Protein AF-0000000069435797 (afdb_homodimer)

Foldseek 3Di:
DPDPVVVVVVVVPDDPVRNVVVVVQVVQVVVVDDDDDDDDDPVRVVVVVVVVVVVVCVVCVVPPVPVD/DPPPVCVVVVVVPDDPVRVVVVVVQVVQVVVVDDDDDDDDDPVRVVVVVVVVVVVVCVVCVVPPVVVD

Solvent-accessible surface area (backbone atoms only — not comparable to full-atom values): 7804 Å² total; per-residue (Å²): 127,86,61,62,56,58,57,45,46,54,53,66,70,37,49,72,65,52,48,53,51,51,52,51,50,51,55,42,42,74,72,58,28,43,83,42,77,42,80,31,35,74,68,55,44,52,50,44,51,51,51,51,52,51,55,49,46,63,63,44,65,68,60,55,62,74,80,106,130,82,64,59,56,57,56,46,46,53,52,64,71,35,50,71,65,52,49,53,50,50,51,52,50,49,55,41,43,75,73,59,28,42,82,44,79,41,77,32,38,73,67,55,44,53,50,46,51,51,49,49,51,51,54,47,46,64,62,45,64,67,60,53,64,74,81,106

Radius of gyration: 20.94 Å; Cα contacts (8 Å, |Δi|>4): 70; chains: 2; bounding box: 62×47×36 Å

Secondary structure (DSSP, 8-state):
---HHHHHHHHHSS-HHHHHHHHHHHHHHHTT-EEEEEEE-HHHHHHHHHHHHHHHHHHHTT--GGG-/---HHHHHHHHHSS-HHHHHHHHHHHHHHHTT-EEEEEEE-HHHHHHHHHHHHHHHHHHHTT--GGG-

Organism: Salmonella typhimurium (strain SL1344) (NCBI:txid216597)

Sequence (136 aa):
MKDQKDKQTGDLLASPDAVRQARYAERMKAKGMRQRKFWLTDDEYEALRECLEELRAAQGGGSDPASAMKDQKDKQTGDLLASPDAVRQARYAERMKAKGMRQRKFWLTDDEYEALRECLEELRAAQGGGSDPASA

Structure (mmCIF, N/CA/C/O backbone):
data_AF-0000000069435797-model_v1
#
loop_
_entity.id
_entity.type
_entity.pdbx_description
1 polymer 'Repressor protein'
#
loop_
_atom_site.group_PDB
_atom_site.id
_atom_site.type_symbol
_atom_site.label_atom_id
_atom_site.label_alt_id
_atom_site.label_comp_id
_atom_site.label_asym_id
_atom_site.label_entity_id
_atom_site.label_seq_id
_atom_site.pdbx_PDB_ins_code
_atom_site.Cartn_x
_atom_site.Cartn_y
_atom_site.Cartn_z
_atom_site.occupancy
_atom_site.B_iso_or_equiv
_atom_site.auth_seq_id
_atom_site.auth_comp_id
_atom_site.auth_asym_id
_atom_site.auth_atom_id
_atom_site.pdbx_PDB_model_num
ATOM 1 N N . MET A 1 1 ? 24.875 24.938 -7.277 1 32.19 1 MET A N 1
ATOM 2 C CA . MET A 1 1 ? 25.031 24.047 -6.121 1 32.19 1 MET A CA 1
ATOM 3 C C . MET A 1 1 ? 23.781 24.094 -5.242 1 32.19 1 MET A C 1
ATOM 5 O O . MET A 1 1 ? 23.547 25.062 -4.531 1 32.19 1 MET A O 1
ATOM 9 N N . LYS A 1 2 ? 22.641 23.812 -5.812 1 43.75 2 LYS A N 1
ATOM 10 C CA . LYS A 1 2 ? 21.359 23.75 -5.094 1 43.75 2 LYS A CA 1
ATOM 11 C C . LYS A 1 2 ? 21.547 23.125 -3.717 1 43.75 2 LYS A C 1
ATOM 13 O O . LYS A 1 2 ? 22.328 22.172 -3.555 1 43.75 2 LYS A O 1
ATOM 18 N N . ASP A 1 3 ? 21.344 23.891 -2.514 1 42.53 3 ASP A N 1
ATOM 19 C CA . ASP A 1 3 ? 21.766 23.984 -1.119 1 42.53 3 ASP A CA 1
ATOM 20 C C . ASP A 1 3 ? 21.516 22.672 -0.374 1 42.53 3 ASP A C 1
ATOM 22 O O . ASP A 1 3 ? 20.406 22.156 -0.363 1 42.53 3 ASP A O 1
ATOM 26 N N . GLN A 1 4 ? 22.547 21.906 -0.183 1 42.88 4 GLN A N 1
ATOM 27 C CA . GLN A 1 4 ? 22.75 20.844 0.792 1 42.88 4 GLN A CA 1
ATOM 28 C C . GLN A 1 4 ? 22.047 21.156 2.111 1 42.88 4 GLN A C 1
ATOM 30 O O . GLN A 1 4 ? 21.641 20.266 2.84 1 42.88 4 GLN A O 1
ATOM 35 N N . LYS A 1 5 ? 22.094 22.469 2.395 1 45.22 5 LYS A N 1
ATOM 36 C CA . LYS A 1 5 ? 21.531 22.891 3.676 1 45.22 5 LYS A CA 1
ATOM 37 C C . LYS A 1 5 ? 20.031 22.609 3.732 1 45.22 5 LYS A C 1
ATOM 39 O O . LYS A 1 5 ? 19.5 22.281 4.793 1 45.22 5 LYS A O 1
ATOM 44 N N . ASP A 1 6 ? 19.375 22.859 2.592 1 47.88 6 A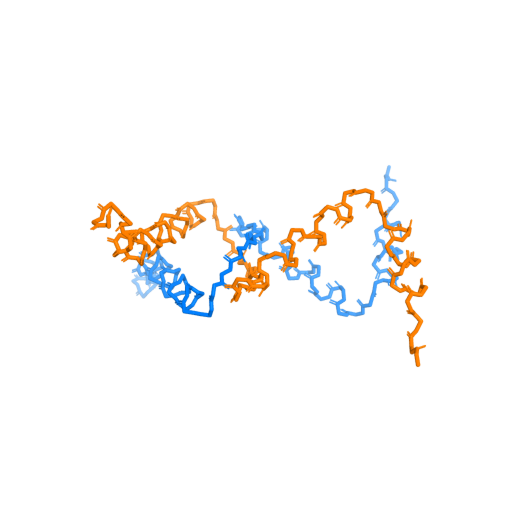SP A N 1
ATOM 45 C CA . ASP A 1 6 ? 17.938 22.562 2.625 1 47.88 6 ASP A CA 1
ATOM 46 C C . ASP A 1 6 ? 17.688 21.078 2.852 1 47.88 6 ASP A C 1
ATOM 48 O O . ASP A 1 6 ? 16.641 20.703 3.354 1 47.88 6 ASP A O 1
ATOM 52 N N . LYS A 1 7 ? 18.516 20.297 2.195 1 48.09 7 LYS A N 1
ATOM 53 C CA . LYS A 1 7 ? 18.438 18.859 2.467 1 48.09 7 LYS A CA 1
ATOM 54 C C . LYS A 1 7 ? 18.812 18.562 3.916 1 48.09 7 LYS A C 1
ATOM 56 O O . LYS A 1 7 ? 18.266 17.625 4.52 1 48.09 7 LYS A O 1
ATOM 61 N N . GLN A 1 8 ? 19.812 19.188 4.422 1 45.91 8 GLN A N 1
ATOM 62 C CA . GLN A 1 8 ? 20.25 19.031 5.805 1 45.91 8 GLN A CA 1
ATOM 63 C C . GLN A 1 8 ? 19.219 19.578 6.781 1 45.91 8 GLN A C 1
ATOM 65 O O . GLN A 1 8 ? 19.016 19.031 7.867 1 45.91 8 GLN A O 1
ATOM 70 N N . THR A 1 9 ? 18.781 20.812 6.453 1 46.34 9 THR A N 1
ATOM 71 C CA . THR A 1 9 ? 17.781 21.359 7.352 1 46.34 9 THR A CA 1
ATOM 72 C C . THR A 1 9 ? 16.484 20.531 7.309 1 46.34 9 THR A C 1
ATOM 74 O O . THR A 1 9 ? 15.805 20.391 8.328 1 46.34 9 THR A O 1
ATOM 77 N N . GLY A 1 10 ? 16.141 20.25 6.105 1 46.84 10 GLY A N 1
ATOM 78 C CA . GLY A 1 10 ? 14.984 19.359 6.086 1 46.84 10 GLY A CA 1
ATOM 79 C C . GLY A 1 10 ? 15.203 18.078 6.863 1 46.84 10 GLY A C 1
ATOM 80 O O . GLY A 1 10 ? 14.281 17.578 7.512 1 46.84 10 GLY A O 1
ATOM 81 N N . ASP A 1 11 ? 16.391 17.531 6.672 1 53.62 11 ASP A N 1
ATOM 82 C CA . ASP A 1 11 ? 16.781 16.406 7.512 1 53.62 11 ASP A CA 1
ATOM 83 C C . ASP A 1 11 ? 16.859 16.812 8.977 1 53.62 11 ASP A C 1
ATOM 85 O O . ASP A 1 11 ? 16.594 16 9.875 1 53.62 11 ASP A O 1
ATOM 89 N N . LEU A 1 12 ? 17.344 18.047 9.172 1 53.84 12 LEU A N 1
ATOM 90 C CA . LEU A 1 12 ? 17.562 18.516 10.539 1 53.84 12 LEU A CA 1
ATOM 91 C C . LEU A 1 12 ? 16.234 18.625 11.289 1 53.84 12 LEU A C 1
ATOM 93 O O . LEU A 1 12 ? 16.203 18.469 12.516 1 53.84 12 LEU A O 1
ATOM 97 N N . LEU A 1 13 ? 15.164 18.922 10.531 1 64.38 13 LEU A N 1
ATOM 98 C CA . LEU A 1 13 ? 13.883 19.094 11.203 1 64.38 13 LEU A CA 1
ATOM 99 C C . LEU A 1 13 ? 13.078 17.797 11.211 1 64.38 13 LEU A C 1
ATOM 101 O O . LEU A 1 13 ? 12.062 17.703 11.898 1 64.38 13 LEU A O 1
ATOM 105 N N . ALA A 1 14 ? 13.758 16.922 10.633 1 71.44 14 ALA A N 1
ATOM 106 C CA . ALA A 1 14 ? 12.984 15.68 10.625 1 71.44 14 ALA A CA 1
ATOM 107 C C . ALA A 1 14 ? 13.266 14.859 11.875 1 71.44 14 ALA A C 1
ATOM 109 O O . ALA A 1 14 ? 14.391 14.844 12.383 1 71.44 14 ALA A O 1
ATOM 110 N N . SER A 1 15 ? 12.211 14.43 12.469 1 88 15 SER A N 1
ATOM 111 C CA . SER A 1 15 ? 12.344 13.523 13.602 1 88 15 SER A CA 1
ATOM 112 C C . SER A 1 15 ? 13.234 12.336 13.258 1 88 15 SER A C 1
ATOM 114 O O . SER A 1 15 ? 13.367 11.977 12.086 1 88 15 SER A O 1
ATOM 116 N N . PRO A 1 16 ? 13.969 11.867 14.258 1 89.62 16 PRO A N 1
ATOM 117 C CA . PRO A 1 16 ? 14.789 10.68 14.016 1 89.62 16 PRO A CA 1
ATOM 118 C C . PRO A 1 16 ? 14.039 9.586 13.258 1 89.62 16 PRO A C 1
ATOM 120 O O . PRO A 1 16 ? 14.617 8.914 12.398 1 89.62 16 PRO A O 1
ATOM 123 N N . ASP A 1 17 ? 12.844 9.43 13.602 1 89.56 17 ASP A N 1
ATOM 124 C CA . ASP A 1 17 ? 12.023 8.43 12.906 1 89.56 17 ASP A CA 1
ATOM 125 C C . ASP A 1 17 ? 11.852 8.797 11.438 1 89.56 17 ASP A C 1
ATOM 127 O O . ASP A 1 17 ? 11.906 7.922 10.562 1 89.56 17 ASP A O 1
ATOM 131 N N . ALA A 1 18 ? 11.641 10.062 11.234 1 91.19 18 ALA A N 1
ATOM 132 C CA . ALA A 1 18 ? 11.492 10.508 9.852 1 91.19 18 ALA A CA 1
ATOM 133 C C . ALA A 1 18 ? 12.766 10.242 9.055 1 91.19 18 ALA A C 1
ATOM 135 O O . ALA A 1 18 ? 12.703 9.836 7.895 1 91.19 18 ALA A O 1
ATOM 1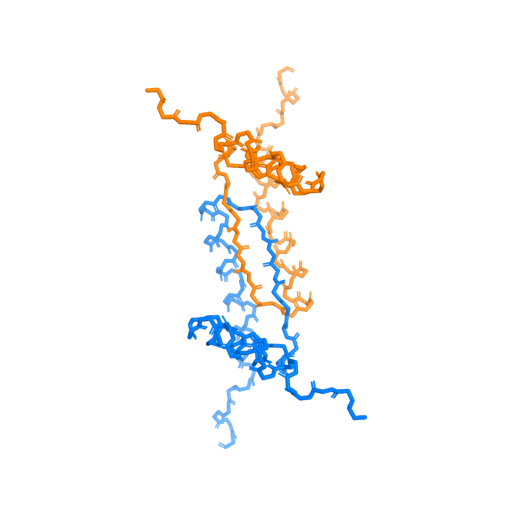36 N N . VAL A 1 19 ? 13.852 10.398 9.648 1 88.75 19 VAL A N 1
ATOM 137 C CA . VAL A 1 19 ? 15.133 10.164 9 1 88.75 19 VAL A CA 1
ATOM 138 C C . VAL A 1 19 ? 15.305 8.68 8.703 1 88.75 19 VAL A C 1
ATOM 140 O O . VAL A 1 19 ? 15.719 8.297 7.605 1 88.75 19 VAL A O 1
ATOM 143 N N . ARG A 1 20 ? 15.031 7.844 9.695 1 94.94 20 ARG A N 1
ATOM 144 C CA . ARG A 1 20 ? 15.117 6.398 9.508 1 94.94 20 ARG A CA 1
ATOM 145 C C . ARG A 1 20 ? 14.234 5.941 8.352 1 94.94 20 ARG A C 1
ATOM 147 O O . ARG A 1 20 ? 14.656 5.145 7.516 1 94.94 20 ARG A O 1
ATOM 154 N N . GLN A 1 21 ? 13.047 6.457 8.312 1 94.44 21 GLN A N 1
ATOM 155 C CA . GLN A 1 21 ? 12.109 6.082 7.266 1 94.44 21 GLN A CA 1
ATOM 156 C C . GLN A 1 21 ? 12.602 6.539 5.895 1 94.44 21 GLN A C 1
ATOM 158 O O . GLN A 1 21 ? 12.492 5.805 4.914 1 94.44 21 GLN A O 1
ATOM 163 N N . ALA A 1 22 ? 13.141 7.684 5.875 1 95.06 22 ALA A N 1
ATOM 164 C CA . ALA A 1 22 ? 13.648 8.219 4.613 1 95.06 22 ALA A CA 1
ATOM 165 C C . ALA A 1 22 ? 14.805 7.367 4.094 1 95.06 22 ALA A C 1
ATOM 167 O O . ALA A 1 22 ? 14.883 7.078 2.896 1 95.06 22 ALA A O 1
ATOM 168 N N . ARG A 1 23 ? 15.648 6.965 4.922 1 95.31 23 ARG A N 1
ATOM 169 C CA . ARG A 1 23 ? 16.781 6.117 4.547 1 95.31 23 ARG A CA 1
ATOM 170 C C . ARG A 1 23 ? 16.297 4.762 4.039 1 95.31 23 ARG A C 1
ATOM 172 O O . ARG A 1 23 ? 16.828 4.234 3.062 1 95.31 23 ARG A O 1
ATOM 179 N N . TYR A 1 24 ? 15.383 4.191 4.82 1 96.88 24 TYR A N 1
ATOM 180 C CA . TYR A 1 24 ? 14.812 2.92 4.379 1 96.88 24 TYR A CA 1
ATOM 181 C C . TYR A 1 24 ? 14.188 3.057 2.996 1 96.88 24 TYR A C 1
ATOM 183 O O . TYR A 1 24 ? 14.406 2.217 2.121 1 96.88 24 TYR A O 1
ATOM 191 N N . ALA A 1 25 ? 13.453 4.059 2.777 1 96.94 25 ALA A N 1
ATOM 192 C CA . ALA A 1 25 ? 12.82 4.309 1.486 1 96.94 25 ALA A CA 1
ATOM 193 C C . ALA A 1 25 ? 13.859 4.43 0.378 1 96.94 25 ALA A C 1
ATOM 195 O O . ALA A 1 25 ? 13.672 3.906 -0.721 1 96.94 25 ALA A O 1
ATOM 196 N N . GLU A 1 26 ? 14.883 5.094 0.679 1 96.56 26 GLU A N 1
ATOM 197 C CA . GLU A 1 26 ? 15.953 5.238 -0.302 1 96.56 26 GLU A CA 1
ATOM 198 C C . GLU A 1 26 ? 16.547 3.883 -0.677 1 96.56 26 GLU A C 1
ATOM 200 O O . GLU A 1 26 ? 16.859 3.639 -1.843 1 96.56 26 GLU A O 1
ATOM 205 N N . ARG A 1 27 ? 16.734 3.018 0.303 1 96.94 27 ARG A N 1
ATOM 206 C CA . ARG A 1 27 ? 17.25 1.678 0.046 1 96.94 27 ARG A CA 1
ATOM 207 C C . ARG A 1 27 ? 16.312 0.885 -0.848 1 96.94 27 ARG A C 1
ATOM 209 O O . ARG A 1 27 ? 16.75 0.185 -1.763 1 96.94 27 ARG A O 1
ATOM 216 N N . MET A 1 28 ? 15.039 0.989 -0.58 1 97.12 28 MET A N 1
ATOM 217 C CA . MET A 1 28 ? 14.055 0.278 -1.388 1 97.12 28 MET A CA 1
ATOM 218 C C . MET A 1 28 ? 14.047 0.799 -2.82 1 97.12 28 MET A C 1
ATOM 220 O O . MET A 1 28 ? 14.031 0.015 -3.771 1 97.12 28 MET A O 1
ATOM 224 N N . LYS A 1 29 ? 14.102 2.104 -2.986 1 97.31 29 LYS A N 1
ATOM 225 C CA . LYS A 1 29 ? 14.117 2.715 -4.312 1 97.31 29 LYS A CA 1
ATOM 226 C C . LYS A 1 29 ? 15.359 2.299 -5.094 1 97.31 29 LYS A C 1
ATOM 228 O O . LYS A 1 29 ? 15.297 2.098 -6.309 1 97.31 29 LYS A O 1
ATOM 233 N N . ALA A 1 30 ? 16.484 2.227 -4.418 1 96.88 30 ALA A N 1
ATOM 234 C CA . ALA A 1 30 ? 17.734 1.793 -5.055 1 96.88 30 ALA A CA 1
ATOM 235 C C . ALA A 1 30 ? 17.594 0.371 -5.594 1 96.88 30 ALA A C 1
ATOM 237 O O . ALA A 1 30 ? 18.266 0.01 -6.57 1 96.88 30 ALA A O 1
ATOM 238 N N . LYS A 1 31 ? 16.719 -0.459 -4.965 1 94.94 31 LYS A N 1
ATOM 239 C CA . LYS A 1 31 ? 16.484 -1.831 -5.398 1 94.94 31 LYS A CA 1
ATOM 240 C C . LYS A 1 31 ? 15.414 -1.883 -6.492 1 94.94 31 LYS A C 1
ATOM 242 O O . LYS A 1 31 ? 15 -2.965 -6.906 1 94.94 31 LYS A O 1
ATOM 247 N N . GLY A 1 32 ? 14.969 -0.721 -6.914 1 95.94 32 GLY A N 1
ATOM 248 C CA . GLY A 1 32 ? 13.992 -0.676 -7.992 1 95.94 32 GLY A CA 1
ATOM 249 C C . GLY A 1 32 ? 12.555 -0.812 -7.508 1 95.94 32 GLY A C 1
ATOM 250 O O . GLY A 1 32 ? 11.641 -1.026 -8.305 1 95.94 32 GLY A O 1
ATOM 251 N N . MET A 1 33 ? 12.383 -0.61 -6.188 1 97.44 33 MET A N 1
ATOM 252 C CA . MET A 1 33 ? 11.039 -0.773 -5.633 1 97.44 33 MET A CA 1
ATOM 253 C C . MET A 1 33 ? 10.375 0.581 -5.41 1 97.44 33 MET A C 1
ATOM 255 O O . MET A 1 33 ? 11.062 1.582 -5.18 1 97.44 33 MET A O 1
ATOM 259 N N . ARG A 1 34 ? 9.062 0.575 -5.477 1 97.69 34 ARG A N 1
ATOM 260 C CA . ARG A 1 34 ? 8.219 1.729 -5.18 1 97.69 34 ARG A CA 1
ATOM 261 C C . ARG A 1 34 ? 7.18 1.39 -4.117 1 97.69 34 ARG A C 1
ATOM 263 O O . ARG A 1 34 ? 6.68 0.264 -4.07 1 97.69 34 ARG A O 1
ATOM 270 N N . GLN A 1 35 ? 6.996 2.361 -3.295 1 97.44 35 GLN A N 1
ATOM 271 C CA . GLN A 1 35 ? 5.953 2.172 -2.293 1 97.44 35 GLN A CA 1
ATOM 272 C C . GLN A 1 35 ? 4.562 2.256 -2.92 1 97.44 35 GLN A C 1
ATOM 274 O O . GLN A 1 35 ? 4.23 3.248 -3.568 1 97.44 35 GLN A O 1
ATOM 279 N N . ARG A 1 36 ? 3.773 1.185 -2.826 1 97.75 36 ARG A N 1
ATOM 280 C CA . ARG A 1 36 ? 2.406 1.114 -3.332 1 97.75 36 ARG A CA 1
ATOM 281 C C . ARG A 1 36 ? 1.408 0.963 -2.188 1 97.75 36 ARG A C 1
ATOM 283 O O . ARG A 1 36 ? 1.665 0.24 -1.224 1 97.75 36 ARG A O 1
ATOM 290 N N . LYS A 1 37 ? 0.313 1.691 -2.328 1 96.19 37 LYS A N 1
ATOM 291 C CA . LYS A 1 37 ? -0.733 1.626 -1.312 1 96.19 37 LYS A CA 1
ATOM 292 C C . LYS A 1 37 ? -1.956 0.874 -1.828 1 96.19 37 LYS A C 1
ATOM 294 O O . LYS A 1 37 ? -2.346 1.033 -2.986 1 96.19 37 LYS A O 1
ATOM 299 N N . PHE A 1 38 ? -2.512 0.035 -1.012 1 97.62 38 PHE A N 1
ATOM 300 C CA . PHE A 1 38 ? -3.73 -0.717 -1.286 1 97.62 38 PHE A CA 1
ATOM 301 C C . PHE A 1 38 ? -4.738 -0.544 -0.156 1 97.62 38 PHE A C 1
ATOM 303 O O . PHE A 1 38 ? -4.359 -0.461 1.014 1 97.62 38 PHE A O 1
ATOM 310 N N . TRP A 1 39 ? -5.953 -0.373 -0.493 1 97.69 39 TRP A N 1
ATOM 311 C CA . TRP A 1 39 ? -7.031 -0.557 0.472 1 97.69 39 TRP A CA 1
ATOM 312 C C . TRP A 1 39 ? -7.473 -2.016 0.524 1 97.69 39 TRP A C 1
ATOM 314 O O . TRP A 1 39 ? -7.965 -2.559 -0.468 1 97.69 39 TRP A O 1
ATOM 324 N N . LEU A 1 40 ? -7.242 -2.635 1.634 1 97.88 40 LEU A N 1
ATOM 325 C CA . LEU A 1 40 ? -7.422 -4.074 1.768 1 97.88 40 LEU A CA 1
ATOM 326 C C . LEU A 1 40 ? -8.125 -4.418 3.078 1 97.88 40 LEU A C 1
ATOM 328 O O . LEU A 1 40 ? -7.938 -3.729 4.086 1 97.88 40 LEU A O 1
ATOM 332 N N . THR A 1 41 ? -9.008 -5.492 3.01 1 97.19 41 THR A N 1
ATOM 333 C CA . THR A 1 41 ? -9.391 -6.156 4.254 1 97.19 41 THR A CA 1
ATOM 334 C C . THR A 1 41 ? -8.203 -6.918 4.844 1 97.19 41 THR A C 1
ATOM 336 O O . THR A 1 41 ? -7.172 -7.078 4.188 1 97.19 41 THR A O 1
ATOM 339 N N . ASP A 1 42 ? -8.359 -7.328 6.094 1 96.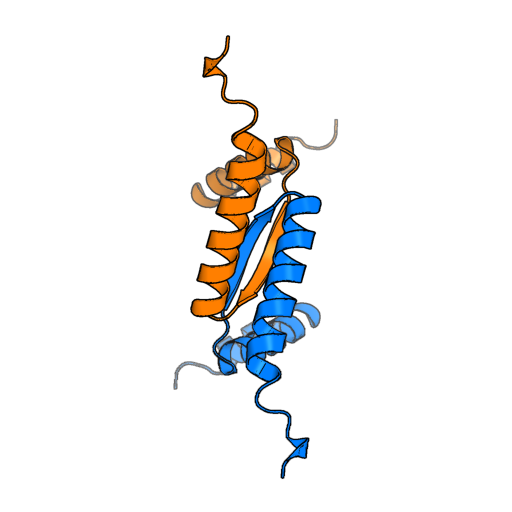81 42 ASP A N 1
ATOM 340 C CA . ASP A 1 42 ? -7.266 -8.086 6.703 1 96.81 42 ASP A CA 1
ATOM 341 C C . ASP A 1 42 ? -7 -9.375 5.941 1 96.81 42 ASP A C 1
ATOM 343 O O . ASP A 1 42 ? -5.848 -9.781 5.77 1 96.81 42 ASP A O 1
ATOM 347 N N . ASP A 1 43 ? -8.086 -10.055 5.473 1 96.19 43 ASP A N 1
ATOM 348 C CA . ASP A 1 43 ? -7.941 -11.297 4.719 1 96.19 43 ASP A CA 1
ATOM 349 C C . ASP A 1 43 ? -7.242 -11.047 3.385 1 96.19 43 ASP A C 1
ATOM 351 O O . ASP A 1 43 ? -6.375 -11.828 2.98 1 96.19 43 ASP A O 1
ATOM 355 N N . GLU A 1 44 ? -7.641 -10.055 2.678 1 97.44 44 GLU A N 1
ATOM 356 C CA . GLU A 1 44 ? -7.004 -9.695 1.415 1 97.44 44 GLU A CA 1
ATOM 357 C C . GLU A 1 44 ? -5.52 -9.391 1.61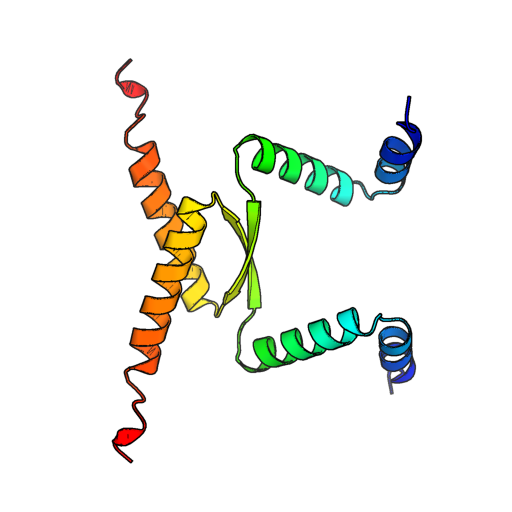4 1 97.44 44 GLU A C 1
ATOM 359 O O . GLU A 1 44 ? -4.688 -9.766 0.791 1 97.44 44 GLU A O 1
ATOM 364 N N . TYR A 1 45 ? -5.289 -8.727 2.65 1 98.31 45 TYR A N 1
ATOM 365 C CA . TYR A 1 45 ? -3.904 -8.383 2.959 1 98.31 45 TYR A CA 1
ATOM 366 C C . TYR A 1 45 ? -3.051 -9.633 3.121 1 98.31 45 TYR A C 1
ATOM 368 O O . TYR A 1 45 ? -1.951 -9.711 2.568 1 98.31 45 TYR A O 1
ATOM 376 N N . GLU A 1 46 ? -3.521 -10.531 3.908 1 98.25 46 GLU A N 1
ATOM 377 C CA . GLU A 1 46 ? -2.783 -11.773 4.113 1 98.25 46 GLU A CA 1
ATOM 378 C C . GLU A 1 46 ? -2.6 -12.531 2.803 1 98.25 46 GLU A C 1
ATOM 380 O O . GLU A 1 46 ? -1.52 -13.062 2.533 1 98.25 46 GLU A O 1
ATOM 385 N N . ALA A 1 47 ? -3.574 -12.523 1.979 1 97.62 47 ALA A N 1
ATOM 386 C CA . ALA A 1 47 ? -3.484 -13.195 0.685 1 97.62 47 ALA A CA 1
ATOM 387 C C . ALA A 1 47 ? -2.432 -12.531 -0.203 1 97.62 47 ALA A C 1
ATOM 389 O O . ALA A 1 47 ? -1.639 -13.219 -0.851 1 97.62 47 ALA A O 1
ATOM 390 N N . LEU A 1 48 ? -2.439 -11.227 -0.222 1 98.12 48 LEU A N 1
ATOM 391 C CA . LEU A 1 48 ? -1.465 -10.516 -1.043 1 98.12 48 LEU A CA 1
ATOM 392 C C . LEU A 1 48 ? -0.051 -10.727 -0.514 1 98.12 48 LEU A C 1
ATOM 394 O O . LEU A 1 48 ? 0.898 -10.844 -1.294 1 98.12 48 LEU A O 1
ATOM 398 N N . ARG A 1 49 ? 0.039 -10.734 0.797 1 98 49 ARG A N 1
ATOM 399 C CA . ARG A 1 49 ? 1.346 -11.008 1.385 1 98 49 ARG A CA 1
ATOM 400 C C . ARG A 1 49 ? 1.863 -12.375 0.959 1 98 49 ARG A C 1
ATOM 402 O O . ARG A 1 49 ? 3.035 -12.523 0.603 1 98 49 ARG A O 1
ATOM 409 N N . GLU A 1 50 ? 1.03 -13.344 0.992 1 97.69 50 GLU A N 1
ATOM 410 C CA . GLU A 1 50 ? 1.402 -14.695 0.57 1 97.69 50 GLU A CA 1
ATOM 411 C C . GLU A 1 50 ? 1.77 -14.727 -0.912 1 97.69 50 GLU A C 1
ATOM 413 O O . GLU A 1 50 ? 2.754 -15.359 -1.299 1 97.69 50 GLU A O 1
ATOM 418 N N . CYS A 1 51 ? 0.994 -14.055 -1.67 1 97.62 51 CYS A N 1
ATOM 419 C CA . CYS A 1 51 ? 1.278 -13.969 -3.098 1 97.62 51 CYS A CA 1
ATOM 420 C C . CYS A 1 51 ? 2.645 -13.344 -3.346 1 97.62 51 CYS A C 1
ATOM 422 O O . CYS A 1 51 ? 3.418 -13.828 -4.172 1 97.62 51 CYS A O 1
ATOM 424 N N . LEU A 1 52 ? 2.887 -12.32 -2.658 1 97.44 52 LEU A N 1
ATOM 425 C CA . LEU A 1 52 ? 4.164 -11.633 -2.811 1 97.44 52 LEU A CA 1
ATOM 426 C C . LEU A 1 52 ? 5.32 -12.539 -2.404 1 97.44 52 LEU A C 1
ATOM 428 O O . LEU A 1 52 ? 6.359 -12.562 -3.068 1 97.44 52 LEU A O 1
ATOM 432 N N . GLU A 1 53 ? 5.184 -13.25 -1.258 1 96.31 53 GLU A N 1
ATOM 433 C CA . GLU A 1 53 ? 6.211 -14.188 -0.81 1 96.31 53 GLU A CA 1
ATOM 434 C C . GLU A 1 53 ? 6.477 -15.258 -1.865 1 96.31 53 GLU A C 1
ATOM 436 O O . GLU A 1 53 ? 7.633 -15.602 -2.125 1 96.31 53 GLU A O 1
ATOM 441 N N . GLU A 1 54 ? 5.426 -15.734 -2.459 1 95.62 54 GLU A N 1
ATOM 442 C CA . GLU A 1 54 ? 5.559 -16.734 -3.51 1 95.62 54 GLU A CA 1
ATOM 443 C C . GLU A 1 54 ? 6.277 -16.172 -4.73 1 95.62 54 GLU A C 1
ATOM 445 O O . GLU A 1 54 ? 7.141 -16.828 -5.309 1 95.62 54 GLU A O 1
ATOM 450 N N . LEU A 1 55 ? 5.906 -15.016 -5.117 1 94.62 55 LEU A N 1
ATOM 451 C CA . LEU A 1 55 ? 6.535 -14.359 -6.258 1 94.62 55 LEU A CA 1
ATOM 452 C C . LEU A 1 55 ? 8.031 -14.172 -6.02 1 94.62 55 LEU A C 1
ATOM 454 O O . LEU A 1 55 ? 8.844 -14.453 -6.906 1 94.62 55 LEU A O 1
ATOM 458 N N . ARG A 1 56 ? 8.406 -13.812 -4.801 1 94.81 56 ARG A N 1
ATOM 459 C CA . ARG A 1 56 ? 9.805 -13.531 -4.496 1 94.81 56 ARG A CA 1
ATOM 460 C C . ARG A 1 56 ? 10.594 -14.82 -4.312 1 94.81 56 ARG A C 1
ATOM 462 O O . ARG A 1 56 ? 11.773 -14.883 -4.645 1 94.81 56 ARG A O 1
ATOM 469 N N . ALA A 1 57 ? 9.977 -15.844 -3.75 1 93.56 57 ALA A N 1
ATOM 470 C CA . ALA A 1 57 ? 10.609 -17.156 -3.648 1 93.56 57 ALA A CA 1
ATOM 471 C C . ALA A 1 57 ? 10.914 -17.719 -5.031 1 93.56 57 ALA A C 1
ATOM 473 O O . ALA A 1 57 ? 11.969 -18.344 -5.238 1 93.56 57 ALA A O 1
ATOM 474 N N . ALA A 1 58 ? 9.992 -17.484 -5.957 1 90.31 58 ALA A N 1
ATOM 475 C CA . ALA A 1 58 ? 10.156 -17.969 -7.324 1 90.31 58 ALA A CA 1
ATOM 476 C C . ALA A 1 58 ? 11.273 -17.203 -8.039 1 90.31 58 ALA A C 1
ATOM 478 O O . ALA A 1 58 ? 11.961 -17.766 -8.898 1 90.31 58 ALA A O 1
ATOM 479 N N . GLN A 1 59 ? 11.344 -15.969 -7.699 1 88.06 59 GLN A N 1
ATOM 480 C CA . GLN A 1 59 ? 12.383 -15.141 -8.297 1 88.06 59 GLN A CA 1
ATOM 481 C C . GLN A 1 59 ? 13.742 -15.414 -7.648 1 88.06 59 GLN A C 1
ATOM 483 O O . GLN A 1 59 ? 14.781 -15.297 -8.305 1 88.06 59 GLN A O 1
ATOM 488 N N . GLY A 1 60 ? 13.742 -15.523 -6.27 1 75 60 GLY A N 1
ATOM 489 C CA . GLY A 1 60 ? 14.961 -15.852 -5.547 1 75 60 GLY A CA 1
ATOM 490 C C . GLY A 1 60 ? 15.375 -17.312 -5.691 1 75 60 GLY A C 1
ATOM 491 O O . GLY A 1 60 ? 16.5 -17.672 -5.363 1 75 60 GLY A O 1
ATOM 492 N N . GLY A 1 61 ? 14.438 -18.25 -5.633 1 60.09 61 GLY A N 1
ATOM 493 C CA . GLY A 1 61 ? 14.812 -19.656 -5.797 1 60.09 61 GLY A CA 1
ATOM 494 C C . GLY A 1 61 ? 15.742 -19.891 -6.965 1 60.09 61 GLY A C 1
ATOM 495 O O . GLY A 1 61 ? 16.297 -20.984 -7.113 1 60.09 61 GLY A O 1
ATOM 496 N N . GLY A 1 62 ? 15.766 -18.969 -7.91 1 49 62 GLY A N 1
ATOM 497 C CA . GLY A 1 62 ? 16.781 -19.281 -8.891 1 49 62 GLY A CA 1
ATOM 498 C C . GLY A 1 62 ? 18.188 -19 -8.406 1 49 62 GLY A C 1
ATOM 499 O O . GLY A 1 62 ? 19.172 -19.422 -9.023 1 49 62 GLY A O 1
ATOM 500 N N . SER A 1 63 ? 18.359 -17.922 -7.656 1 45.72 63 SER A N 1
ATOM 501 C CA . SER A 1 63 ? 19.75 -17.656 -7.301 1 45.72 63 SER A CA 1
ATOM 502 C C . SER A 1 63 ? 20.156 -18.375 -6.02 1 45.72 63 SER A C 1
ATOM 504 O O . SER A 1 63 ? 20.031 -17.828 -4.926 1 45.72 63 SER A O 1
ATOM 506 N N . ASP A 1 64 ? 19.609 -19.453 -5.73 1 44.38 64 ASP A N 1
ATOM 507 C CA . ASP A 1 64 ? 20.406 -20.219 -4.777 1 44.38 64 ASP A CA 1
ATOM 508 C C . ASP A 1 64 ? 21.906 -20.031 -5.039 1 44.38 64 ASP A C 1
ATOM 510 O O . ASP A 1 64 ? 22.391 -20.359 -6.121 1 44.38 64 ASP A O 1
ATOM 514 N N . PRO A 1 65 ? 22.469 -19.031 -4.484 1 41.75 65 PRO A N 1
ATOM 515 C CA . PRO A 1 65 ? 23.922 -19.031 -4.629 1 41.75 65 PRO A CA 1
ATOM 516 C C . PRO A 1 65 ? 24.562 -20.359 -4.223 1 41.75 65 PRO A C 1
ATOM 518 O O . PRO A 1 65 ? 25.781 -20.453 -4.141 1 41.75 65 PRO A O 1
ATOM 521 N N . ALA A 1 66 ? 23.891 -21.391 -3.742 1 37.78 66 ALA A N 1
ATOM 522 C CA . ALA A 1 66 ? 24.75 -22.516 -3.406 1 37.78 66 ALA A CA 1
ATOM 523 C C . ALA A 1 66 ? 25.594 -22.953 -4.609 1 37.78 66 ALA A C 1
ATOM 525 O O . ALA A 1 66 ? 26.469 -23.797 -4.484 1 37.78 66 ALA A O 1
ATOM 526 N N . SER A 1 67 ? 25.016 -22.75 -5.781 1 33.28 67 SER A N 1
ATOM 527 C CA . SER A 1 67 ? 25.859 -23.391 -6.77 1 33.28 67 SER A CA 1
ATOM 528 C C . SER A 1 67 ? 27.156 -22.625 -6.988 1 33.28 67 SER A C 1
ATOM 530 O O . SER A 1 67 ? 27.984 -23 -7.816 1 33.28 67 SER A O 1
ATOM 532 N N . ALA A 1 68 ? 27.406 -21.469 -6.449 1 24.89 68 ALA A N 1
ATOM 533 C CA . ALA A 1 68 ? 28.828 -21.141 -6.641 1 24.89 68 ALA A CA 1
ATOM 534 C C . ALA A 1 68 ? 29.672 -21.719 -5.512 1 24.89 68 ALA A C 1
ATOM 536 O O . ALA A 1 68 ? 29.188 -21.875 -4.383 1 24.89 68 ALA A O 1
ATOM 537 N N . MET B 1 1 ? -18.156 17.922 25.172 1 32.09 1 MET B N 1
ATOM 538 C CA . MET B 1 1 ? -18.375 18.281 23.766 1 32.09 1 MET B CA 1
ATOM 539 C C . MET B 1 1 ? -17.047 18.609 23.078 1 32.09 1 MET B C 1
ATOM 541 O O . MET B 1 1 ? -16.562 19.734 23.156 1 32.09 1 MET B O 1
ATOM 545 N N . LYS B 1 2 ? -16.062 17.75 23.25 1 41.47 2 LYS B N 1
ATOM 546 C CA . LYS B 1 2 ? -14.75 17.906 22.625 1 41.47 2 LYS B CA 1
ATOM 547 C C . LYS B 1 2 ? -14.891 18.422 21.188 1 41.47 2 LYS B C 1
ATOM 549 O O . LYS B 1 2 ? -15.93 18.234 20.562 1 41.47 2 LYS B O 1
ATOM 554 N N . ASP B 1 3 ? -14.023 19.453 20.656 1 41.19 3 ASP B N 1
ATOM 555 C CA . ASP B 1 3 ? -13.906 20.547 19.703 1 41.19 3 ASP B CA 1
ATOM 556 C C . ASP B 1 3 ? -14.102 20.047 18.266 1 41.19 3 ASP B C 1
ATOM 558 O O . ASP B 1 3 ? -13.266 19.312 17.75 1 41.19 3 ASP B O 1
ATOM 562 N N . GLN B 1 4 ? -15.312 19.891 17.844 1 41.59 4 GLN B N 1
ATOM 563 C CA . GLN B 1 4 ? -15.742 19.891 16.453 1 41.59 4 GLN B CA 1
ATOM 564 C C . GLN B 1 4 ? -14.906 20.875 15.625 1 41.59 4 GLN B C 1
ATOM 566 O O . GLN B 1 4 ? -14.719 20.672 14.422 1 41.59 4 GLN B O 1
ATOM 571 N N . LYS B 1 5 ? -14.641 22.016 16.297 1 43.91 5 LYS B N 1
ATOM 572 C CA . LYS B 1 5 ? -13.883 23.047 15.586 1 43.91 5 LYS B CA 1
ATOM 573 C C . LYS B 1 5 ? -12.508 22.516 15.172 1 43.91 5 LYS B C 1
ATOM 575 O O . LYS B 1 5 ? -11.977 22.906 14.125 1 43.91 5 LYS B O 1
ATOM 580 N N . ASP B 1 6 ? -11.914 21.734 16.094 1 47.47 6 ASP B N 1
ATOM 581 C CA . ASP B 1 6 ? -10.617 21.203 15.703 1 47.47 6 ASP B CA 1
ATOM 582 C C . ASP B 1 6 ? -10.742 20.281 14.492 1 47.47 6 ASP B C 1
ATOM 584 O O . ASP B 1 6 ? -9.789 20.125 13.719 1 47.47 6 ASP B O 1
ATOM 588 N N . LYS B 1 7 ? -11.773 19.5 14.523 1 47.72 7 LYS B N 1
ATOM 589 C CA . LYS B 1 7 ? -12.023 18.688 13.336 1 47.72 7 LYS B CA 1
ATOM 590 C C . LYS B 1 7 ? -12.359 19.562 12.125 1 47.72 7 LYS B C 1
ATOM 592 O O . LYS B 1 7 ? -12.023 19.219 10.992 1 47.72 7 LYS B O 1
ATOM 597 N N . GLN B 1 8 ? -13.148 20.562 12.336 1 44.88 8 GLN B N 1
ATOM 598 C CA . GLN B 1 8 ? -13.516 21.5 11.289 1 44.88 8 GLN B CA 1
ATOM 599 C C . GLN B 1 8 ? -12.312 22.328 10.836 1 44.88 8 GLN B C 1
ATOM 601 O O . GLN B 1 8 ? -12.188 22.656 9.656 1 44.88 8 GLN B O 1
ATOM 606 N N . THR B 1 9 ? -11.617 22.828 11.867 1 45.12 9 THR B N 1
ATOM 607 C CA . THR B 1 9 ? -10.445 23.609 11.492 1 45.12 9 THR B CA 1
ATOM 608 C C . THR B 1 9 ? -9.398 22.734 10.82 1 45.12 9 THR B C 1
ATOM 610 O O . THR B 1 9 ? -8.68 23.172 9.922 1 45.12 9 THR B O 1
ATOM 613 N N . GLY B 1 10 ? -9.234 21.609 11.422 1 46.16 10 GLY B N 1
ATOM 614 C CA . GLY B 1 10 ? -8.328 20.734 10.695 1 46.16 10 GLY B CA 1
ATOM 615 C C . GLY B 1 10 ? -8.789 20.453 9.281 1 46.16 10 GLY B C 1
ATOM 616 O O . GLY B 1 10 ? -7.969 20.359 8.367 1 46.16 10 GLY B O 1
ATOM 617 N N . ASP B 1 11 ? -10.086 20.219 9.156 1 53.16 11 ASP B N 1
ATOM 618 C CA . ASP B 1 11 ? -10.664 20.141 7.816 1 53.16 11 ASP B CA 1
ATOM 619 C C . ASP B 1 11 ? -10.523 21.469 7.074 1 53.16 11 ASP B C 1
ATOM 621 O O . ASP B 1 11 ? -10.383 21.484 5.852 1 53.16 11 ASP B O 1
ATOM 625 N N . LEU B 1 12 ? -10.688 22.547 7.824 1 53.72 12 LEU B N 1
ATOM 626 C CA . LEU B 1 12 ? -10.68 23.859 7.191 1 53.72 12 LEU B CA 1
ATOM 627 C C . LEU B 1 12 ? -9.312 24.156 6.586 1 53.72 12 LEU B C 1
ATOM 629 O O . LEU B 1 12 ? -9.211 24.875 5.59 1 53.72 12 LEU B O 1
ATOM 633 N N . LEU B 1 13 ? -8.227 23.625 7.258 1 64 13 LEU B N 1
ATOM 634 C CA . LEU B 1 13 ? -6.883 23.922 6.77 1 64 13 LEU B CA 1
ATOM 635 C C . LEU B 1 13 ? -6.414 22.859 5.781 1 64 13 LEU B C 1
ATOM 637 O O . LEU B 1 13 ? -5.387 23.031 5.121 1 64 13 LEU B O 1
ATOM 641 N N . ALA B 1 14 ? -7.336 22.031 5.637 1 71.5 14 ALA B N 1
ATOM 642 C CA . ALA B 1 14 ? -6.887 21.016 4.691 1 71.5 14 ALA B CA 1
ATOM 643 C C . ALA B 1 14 ? -7.242 21.406 3.26 1 71.5 14 ALA B C 1
ATOM 645 O O . ALA B 1 14 ? -8.281 22.016 3.016 1 71.5 14 ALA B O 1
ATOM 646 N N . SER B 1 15 ? -6.289 21.297 2.416 1 87.81 15 SER B N 1
ATOM 647 C CA . SER B 1 15 ? -6.527 21.516 0.992 1 87.81 15 SER B CA 1
ATOM 648 C C . SER B 1 15 ? -7.707 20.688 0.497 1 87.81 15 SER B C 1
ATOM 650 O O . SER B 1 15 ? -8.039 19.656 1.087 1 87.81 15 SER B O 1
ATOM 652 N N . PRO B 1 16 ? -8.414 21.234 -0.471 1 89.38 16 PRO B N 1
ATOM 653 C CA . PRO B 1 16 ? -9.523 20.469 -1.043 1 89.38 16 PRO B CA 1
ATOM 654 C C . PRO B 1 16 ? -9.141 19.016 -1.341 1 89.38 16 PRO B C 1
ATOM 656 O O . PRO B 1 16 ? -9.953 18.109 -1.142 1 89.38 16 PRO B O 1
ATOM 659 N N . ASP B 1 17 ? -7.996 18.859 -1.817 1 89.44 17 ASP B N 1
ATOM 660 C CA . ASP B 1 17 ? -7.523 17.5 -2.098 1 89.44 17 ASP B CA 1
ATOM 661 C C . ASP B 1 17 ? -7.418 16.672 -0.814 1 89.44 17 ASP B C 1
ATOM 663 O O . ASP B 1 17 ? -7.777 15.5 -0.795 1 89.44 17 ASP B O 1
ATOM 667 N N . ALA B 1 18 ? -6.926 17.359 0.186 1 91.12 18 ALA B N 1
ATOM 668 C CA . ALA B 1 18 ? -6.824 16.656 1.467 1 91.12 18 ALA B CA 1
ATOM 669 C C . ALA B 1 18 ? -8.203 16.234 1.971 1 91.12 18 ALA B C 1
ATOM 671 O O . ALA B 1 18 ? -8.359 15.133 2.508 1 91.12 18 ALA B O 1
ATOM 672 N N . VAL B 1 19 ? -9.141 17.031 1.766 1 88.75 19 VAL B N 1
ATOM 673 C CA . VAL B 1 19 ? -10.5 16.734 2.191 1 88.75 19 VAL B CA 1
ATOM 674 C C . VAL B 1 19 ? -11.062 15.57 1.379 1 88.75 19 VAL B C 1
ATOM 676 O O . VAL B 1 19 ? -11.664 14.648 1.935 1 88.75 19 VAL B O 1
ATOM 679 N N . ARG B 1 20 ? -10.898 15.625 0.069 1 94.81 20 ARG B N 1
ATOM 680 C CA . ARG B 1 20 ? -11.352 14.539 -0.798 1 94.81 20 ARG B CA 1
ATOM 681 C C . ARG B 1 20 ? -10.727 13.211 -0.384 1 94.81 20 ARG B C 1
ATOM 683 O O . ARG B 1 20 ? -11.422 12.195 -0.302 1 94.81 20 ARG B O 1
ATOM 690 N N . GLN B 1 21 ? -9.469 13.234 -0.109 1 94.31 21 GLN B N 1
ATOM 691 C CA . GLN B 1 21 ? -8.766 12.016 0.284 1 94.31 21 GLN B CA 1
ATOM 692 C C . GLN B 1 21 ? -9.273 11.5 1.628 1 94.31 21 GLN B C 1
ATOM 694 O O . GLN B 1 21 ? -9.445 10.297 1.81 1 94.31 21 GLN B O 1
ATOM 699 N N . ALA B 1 22 ? -9.5 12.398 2.498 1 94.94 22 ALA B N 1
ATOM 700 C CA . ALA B 1 22 ? -10 12.016 3.816 1 94.94 22 ALA B CA 1
ATOM 701 C C . ALA B 1 22 ? -11.375 11.367 3.713 1 94.94 22 ALA B C 1
ATOM 703 O O . ALA B 1 22 ? -11.641 10.359 4.371 1 94.94 22 ALA B O 1
ATOM 704 N N . ARG B 1 23 ? -12.195 11.883 2.91 1 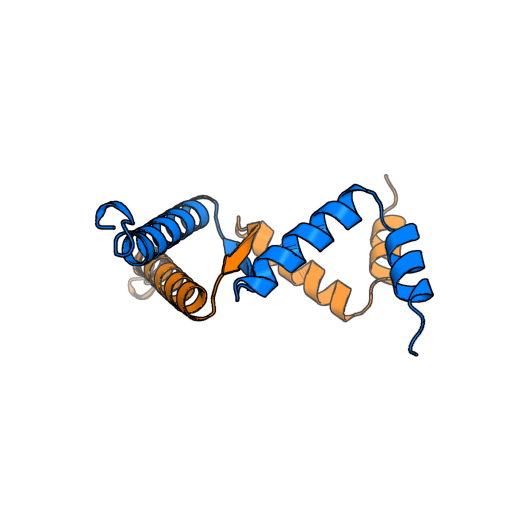95.44 23 ARG B N 1
ATOM 705 C CA . ARG B 1 23 ? -13.531 11.328 2.703 1 95.44 23 ARG B CA 1
ATOM 706 C C . ARG B 1 23 ? -13.453 9.938 2.076 1 95.44 23 ARG B C 1
ATOM 708 O O . ARG B 1 23 ? -14.195 9.031 2.463 1 95.44 23 ARG B O 1
ATOM 715 N N . TYR B 1 24 ? -12.633 9.875 1.032 1 96.81 24 TYR B N 1
ATOM 716 C CA . TYR B 1 24 ? -12.445 8.57 0.408 1 96.81 24 TYR B CA 1
ATOM 717 C C . TYR B 1 24 ? -11.953 7.547 1.424 1 96.81 24 TYR B C 1
ATOM 719 O O . TYR B 1 24 ? -12.461 6.426 1.485 1 96.81 24 TYR B O 1
ATOM 727 N N . ALA B 1 25 ? -11.031 7.891 2.207 1 96.94 25 ALA B N 1
ATOM 728 C CA . ALA B 1 25 ? -10.492 7.008 3.234 1 96.94 25 ALA B CA 1
ATOM 729 C C . ALA B 1 25 ? -11.578 6.574 4.211 1 96.94 25 ALA B C 1
ATOM 731 O O . ALA B 1 25 ? -11.641 5.41 4.609 1 96.94 25 ALA B O 1
ATOM 732 N N . GLU B 1 26 ? -12.352 7.492 4.555 1 96.44 26 GLU B N 1
ATOM 733 C CA . GLU B 1 26 ? -13.453 7.172 5.461 1 96.44 26 GLU B CA 1
ATOM 734 C C . GLU B 1 26 ? -14.391 6.145 4.848 1 96.44 26 GLU B C 1
ATOM 736 O O . GLU B 1 26 ? -14.875 5.246 5.539 1 96.44 26 GLU B O 1
ATOM 741 N N . ARG B 1 27 ? -14.68 6.293 3.568 1 96.94 27 ARG B N 1
ATOM 742 C CA . ARG B 1 27 ? -15.539 5.34 2.873 1 96.94 27 ARG B CA 1
ATOM 743 C C . ARG B 1 27 ? -14.914 3.947 2.865 1 96.94 27 ARG B C 1
ATOM 745 O O . ARG B 1 27 ? -15.609 2.949 3.074 1 96.94 27 ARG B O 1
ATOM 752 N N . MET B 1 28 ? -13.648 3.873 2.615 1 97 28 MET B N 1
ATOM 753 C CA . MET B 1 28 ? -12.961 2.586 2.598 1 97 28 MET B CA 1
ATOM 754 C C . MET B 1 28 ? -12.969 1.942 3.98 1 97 28 MET B C 1
ATOM 756 O O . MET B 1 28 ? -13.242 0.748 4.113 1 97 28 MET B O 1
ATOM 760 N N . LYS B 1 29 ? -12.727 2.719 5.004 1 97.25 29 LYS B N 1
ATOM 761 C CA . LYS B 1 29 ? -12.734 2.215 6.375 1 97.25 29 LYS B CA 1
ATOM 762 C C . LYS B 1 29 ? -14.109 1.692 6.766 1 97.25 29 LYS B C 1
ATOM 764 O O . LYS B 1 29 ? -14.219 0.697 7.484 1 97.25 29 LYS B O 1
ATOM 769 N N . ALA B 1 30 ? -15.133 2.393 6.352 1 96.88 30 ALA B N 1
ATOM 770 C CA . ALA B 1 30 ? -16.5 1.963 6.629 1 96.88 30 ALA B CA 1
ATOM 771 C C . ALA B 1 30 ? -16.781 0.593 6.016 1 96.88 30 ALA B C 1
ATOM 773 O O . ALA B 1 30 ? -17.609 -0.168 6.531 1 96.88 30 ALA B O 1
ATOM 774 N N . LYS B 1 31 ? -16.062 0.257 4.914 1 94.88 31 LYS B N 1
ATOM 775 C CA . LYS B 1 31 ? -16.219 -1.035 4.25 1 94.88 31 LYS B CA 1
ATOM 776 C C . LYS B 1 31 ? -15.305 -2.086 4.879 1 94.88 31 LYS B C 1
ATOM 778 O O . LYS B 1 31 ? -15.195 -3.205 4.375 1 94.88 31 LYS B O 1
ATOM 783 N N . GLY B 1 32 ? -14.633 -1.701 5.953 1 95.75 32 GLY B N 1
ATOM 784 C CA . GLY B 1 32 ? -13.789 -2.654 6.652 1 95.75 32 GLY B CA 1
ATOM 785 C C . GLY B 1 32 ? -12.391 -2.762 6.062 1 95.75 32 GLY B C 1
ATOM 786 O O . GLY B 1 32 ? -11.641 -3.684 6.395 1 95.75 32 GLY B O 1
ATOM 787 N N . MET B 1 33 ? -12.055 -1.763 5.234 1 97.31 33 MET B N 1
ATOM 788 C CA . MET B 1 33 ? -10.742 -1.816 4.586 1 97.31 33 MET B CA 1
ATOM 789 C C . MET B 1 33 ? -9.75 -0.904 5.293 1 97.31 33 MET B C 1
ATOM 791 O O . MET B 1 33 ? -10.141 0.1 5.891 1 97.31 33 MET B O 1
ATOM 795 N N . ARG B 1 34 ? -8.5 -1.281 5.211 1 97.56 34 ARG B N 1
ATOM 796 C CA . ARG B 1 34 ? -7.375 -0.498 5.715 1 97.56 34 ARG B CA 1
ATOM 797 C C . ARG B 1 34 ? -6.348 -0.245 4.617 1 97.56 34 ARG B C 1
ATOM 799 O O . ARG B 1 34 ? -6.141 -1.093 3.744 1 97.56 34 ARG B O 1
ATOM 806 N N . GLN B 1 35 ? -5.82 0.936 4.691 1 97.44 35 GLN B N 1
ATOM 807 C CA . GLN B 1 35 ? -4.762 1.249 3.738 1 97.44 35 GLN B CA 1
ATOM 808 C C . GLN B 1 35 ? -3.467 0.531 4.102 1 97.44 35 GLN B C 1
ATOM 810 O O . GLN B 1 35 ? -2.963 0.672 5.215 1 97.44 35 GLN B O 1
ATOM 815 N N . ARG B 1 36 ? -2.957 -0.327 3.207 1 97.69 36 ARG B N 1
ATOM 816 C CA . ARG B 1 36 ? -1.708 -1.062 3.375 1 97.69 36 ARG B CA 1
ATOM 817 C C . ARG B 1 36 ? -0.665 -0.61 2.359 1 97.69 36 ARG B C 1
ATOM 819 O O . ARG B 1 36 ? -0.991 -0.364 1.195 1 97.69 36 ARG B O 1
ATOM 826 N N . LYS B 1 37 ? 0.551 -0.485 2.857 1 96.19 37 LYS B N 1
ATOM 827 C CA . LYS B 1 37 ? 1.647 -0.076 1.984 1 96.19 37 LYS B CA 1
ATOM 828 C C . LYS B 1 37 ? 2.592 -1.242 1.705 1 96.19 37 LYS B C 1
ATOM 830 O O . LYS B 1 37 ? 2.893 -2.033 2.602 1 96.19 37 LYS B O 1
ATOM 835 N N . PHE B 1 38 ? 3.016 -1.383 0.469 1 97.62 38 PHE B N 1
ATOM 836 C CA . PHE B 1 38 ? 3.979 -2.381 0.019 1 97.62 38 PHE B CA 1
ATOM 837 C C . PHE B 1 38 ? 5.105 -1.729 -0.773 1 97.62 38 PHE B C 1
ATOM 839 O O . PHE B 1 38 ? 4.875 -0.772 -1.516 1 97.62 38 PHE B O 1
ATOM 846 N N . TRP B 1 39 ? 6.285 -2.117 -0.521 1 97.75 39 TRP B N 1
ATOM 847 C CA . TRP B 1 39 ? 7.375 -1.838 -1.448 1 97.75 39 TRP B CA 1
ATOM 848 C C . TRP B 1 39 ? 7.449 -2.902 -2.539 1 97.75 39 TRP B C 1
ATOM 850 O O . TRP B 1 39 ? 7.688 -4.078 -2.252 1 97.75 39 TRP B O 1
ATOM 860 N N . LEU B 1 40 ? 7.188 -2.506 -3.738 1 97.88 40 LEU B N 1
ATOM 861 C CA . LEU B 1 40 ? 7.02 -3.438 -4.848 1 97.88 40 LEU B CA 1
ATOM 862 C C . LEU B 1 40 ? 7.746 -2.938 -6.094 1 97.88 40 LEU B C 1
ATOM 864 O O . LEU B 1 40 ? 7.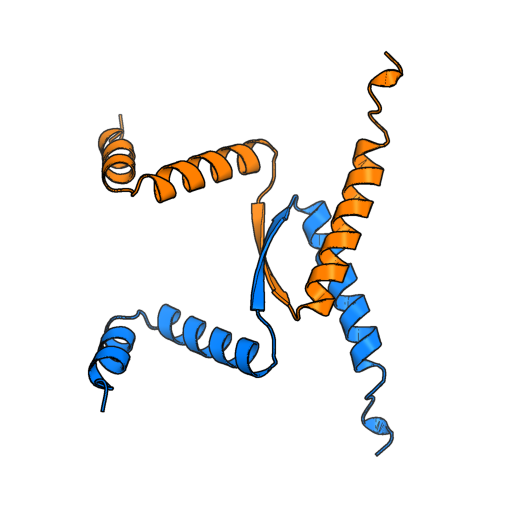836 -1.729 -6.32 1 97.88 40 LEU B O 1
ATOM 868 N N . THR B 1 41 ? 8.328 -3.943 -6.879 1 97.25 41 THR B N 1
ATOM 869 C CA . THR B 1 41 ? 8.656 -3.631 -8.266 1 97.25 41 THR B CA 1
ATOM 870 C C . THR B 1 41 ? 7.391 -3.455 -9.094 1 97.25 41 THR B C 1
ATOM 872 O O . THR B 1 41 ? 6.293 -3.766 -8.633 1 97.25 41 THR B O 1
ATOM 875 N N . ASP B 1 42 ? 7.562 -2.906 -10.289 1 96.88 42 ASP B N 1
ATOM 876 C CA . ASP B 1 42 ? 6.391 -2.736 -11.133 1 96.88 42 ASP B CA 1
ATOM 877 C C . ASP B 1 42 ? 5.742 -4.082 -11.461 1 96.88 42 ASP B C 1
ATOM 879 O O . ASP B 1 42 ? 4.516 -4.195 -11.492 1 96.88 42 ASP B O 1
ATOM 883 N N . ASP B 1 43 ? 6.586 -5.125 -11.7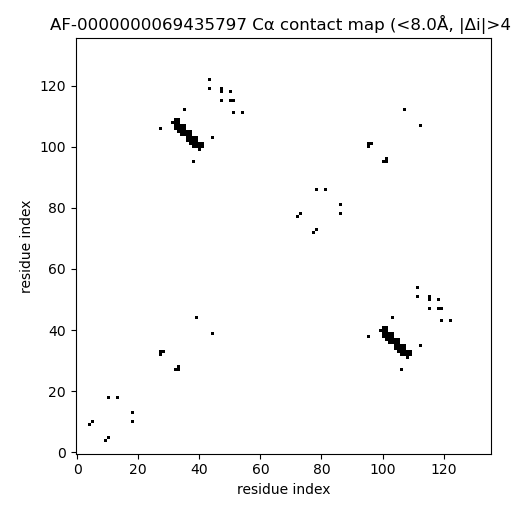03 1 96.38 43 ASP B N 1
ATOM 884 C CA . ASP B 1 43 ? 6.066 -6.457 -12.008 1 96.38 43 ASP B CA 1
ATOM 885 C C . ASP B 1 43 ? 5.32 -7.043 -10.812 1 96.38 43 ASP B C 1
ATOM 887 O O . ASP B 1 43 ? 4.25 -7.637 -10.969 1 96.38 43 ASP B O 1
ATOM 891 N N . GLU B 1 44 ? 5.879 -6.953 -9.648 1 97.44 44 GLU B N 1
ATOM 892 C CA . GLU B 1 44 ? 5.223 -7.426 -8.438 1 97.44 44 GLU B CA 1
ATOM 893 C C . GLU B 1 44 ? 3.891 -6.719 -8.219 1 97.44 44 GLU B C 1
ATOM 895 O O . GLU B 1 44 ? 2.908 -7.34 -7.805 1 97.44 44 GLU B O 1
ATOM 900 N N . TYR B 1 45 ? 3.924 -5.492 -8.492 1 98.31 45 TYR B N 1
ATOM 901 C CA . TYR B 1 45 ? 2.705 -4.707 -8.328 1 98.31 45 TYR B CA 1
ATOM 902 C C . TYR B 1 45 ? 1.592 -5.238 -9.227 1 98.31 45 TYR B C 1
ATOM 904 O O . TYR B 1 45 ? 0.456 -5.406 -8.773 1 98.31 45 TYR B O 1
ATOM 912 N N . GLU B 1 46 ? 1.913 -5.434 -10.445 1 98.25 46 GLU B N 1
ATOM 913 C CA . GLU B 1 46 ? 0.918 -5.957 -11.375 1 98.25 46 GLU B CA 1
ATOM 914 C C . GLU B 1 46 ? 0.425 -7.332 -10.945 1 98.25 46 GLU B C 1
ATOM 916 O O . GLU B 1 46 ? -0.773 -7.617 -11.008 1 98.25 46 GLU B O 1
ATOM 921 N N . ALA B 1 47 ? 1.285 -8.125 -10.438 1 97.69 47 ALA B N 1
ATOM 922 C CA . ALA B 1 47 ? 0.904 -9.453 -9.961 1 97.69 47 ALA B CA 1
ATOM 923 C C . ALA B 1 47 ? -0.039 -9.359 -8.766 1 97.69 47 ALA B C 1
ATOM 925 O O . ALA B 1 47 ? -1.035 -10.078 -8.695 1 97.69 47 ALA B O 1
ATOM 926 N N . LEU B 1 48 ? 0.287 -8.484 -7.859 1 98.12 48 LEU B N 1
ATOM 927 C CA . LEU B 1 48 ? -0.563 -8.328 -6.684 1 98.12 48 LEU B CA 1
ATOM 928 C C . LEU B 1 48 ? -1.929 -7.77 -7.066 1 98.12 48 LEU B C 1
ATOM 930 O O . LEU B 1 48 ? -2.947 -8.156 -6.488 1 98.12 48 LEU B O 1
ATOM 934 N N . ARG B 1 49 ? -1.89 -6.855 -8.008 1 97.94 49 ARG B N 1
ATOM 935 C CA . ARG B 1 49 ? -3.16 -6.316 -8.484 1 97.94 49 ARG B CA 1
ATOM 936 C C . ARG B 1 49 ? -4.031 -7.418 -9.07 1 97.94 49 ARG B C 1
ATOM 938 O O . ARG B 1 49 ? -5.234 -7.477 -8.805 1 97.94 49 ARG B O 1
ATOM 945 N N . GLU B 1 50 ? -3.467 -8.25 -9.852 1 97.69 50 GLU B N 1
ATOM 946 C CA . GLU B 1 50 ? -4.195 -9.375 -10.445 1 97.69 50 GLU B CA 1
ATOM 947 C C . GLU B 1 50 ? -4.703 -10.328 -9.367 1 97.69 50 GLU B C 1
ATOM 949 O O . GLU B 1 50 ? -5.848 -10.789 -9.422 1 97.69 50 GLU B O 1
ATOM 954 N N . CYS B 1 51 ? -3.859 -10.578 -8.438 1 97.5 51 CYS B N 1
ATOM 955 C CA . CYS B 1 51 ? -4.258 -11.438 -7.328 1 97.5 51 CYS B CA 1
ATOM 956 C C . CYS B 1 51 ? -5.445 -10.852 -6.578 1 97.5 51 CYS B C 1
ATOM 958 O O . CYS B 1 51 ? -6.395 -11.562 -6.246 1 97.5 51 CYS B O 1
ATOM 960 N N . LEU B 1 52 ? -5.363 -9.633 -6.336 1 97.44 52 LEU B N 1
ATOM 961 C CA . LEU B 1 52 ? -6.445 -8.961 -5.625 1 97.44 52 LEU B CA 1
ATOM 962 C C . LEU B 1 52 ? -7.742 -9.023 -6.426 1 97.44 52 LEU B C 1
ATOM 964 O O . LEU B 1 52 ? -8.812 -9.25 -5.863 1 97.44 52 LEU B O 1
ATOM 968 N N . GLU B 1 53 ? -7.668 -8.742 -7.742 1 96.25 53 GLU B N 1
ATOM 969 C CA . GLU B 1 53 ? -8.836 -8.82 -8.609 1 96.25 53 GLU B CA 1
ATOM 970 C C . GLU B 1 53 ? -9.469 -10.211 -8.562 1 96.25 53 GLU B C 1
ATOM 972 O O . GLU B 1 53 ? -10.688 -10.344 -8.5 1 96.25 53 GLU B O 1
ATOM 977 N N . GLU B 1 54 ? -8.625 -11.195 -8.578 1 95.62 54 GLU B N 1
ATOM 978 C CA . GLU B 1 54 ? -9.102 -12.57 -8.508 1 95.62 54 GLU B CA 1
ATOM 979 C C . GLU B 1 54 ? -9.789 -12.852 -7.176 1 95.62 54 GLU B C 1
ATOM 981 O O . GLU B 1 54 ? -10.836 -13.492 -7.133 1 95.62 54 GLU B O 1
ATOM 986 N N . LEU B 1 55 ? -9.18 -12.445 -6.141 1 94.69 55 LEU B N 1
ATOM 987 C CA . LEU B 1 55 ? -9.742 -12.633 -4.809 1 94.69 55 LEU B CA 1
ATOM 988 C C . LEU B 1 55 ? -11.117 -11.977 -4.699 1 94.69 55 LEU B C 1
ATOM 990 O O . LEU B 1 55 ? -12.047 -12.578 -4.168 1 94.69 55 LEU B O 1
ATOM 994 N N . ARG B 1 56 ? -11.273 -10.781 -5.277 1 94.81 56 ARG B N 1
ATOM 995 C CA . ARG B 1 56 ? -12.523 -10.039 -5.168 1 94.81 56 ARG B CA 1
ATOM 996 C C . ARG B 1 56 ? -13.586 -10.609 -6.105 1 94.81 56 ARG B C 1
ATOM 998 O O . ARG B 1 56 ? -14.773 -10.602 -5.789 1 94.81 56 ARG B O 1
ATOM 1005 N N . ALA B 1 57 ? -13.172 -11.062 -7.281 1 93.69 57 ALA B N 1
ATOM 1006 C CA . ALA B 1 57 ? -14.094 -11.734 -8.195 1 93.69 57 ALA B CA 1
ATOM 1007 C C . ALA B 1 57 ? -14.664 -13 -7.566 1 93.69 57 ALA B C 1
ATOM 1009 O O . ALA B 1 57 ? -15.844 -13.312 -7.738 1 93.69 57 ALA B O 1
ATOM 1010 N N . ALA B 1 58 ? -13.805 -13.703 -6.84 1 90.25 58 ALA B N 1
ATOM 1011 C CA . ALA B 1 58 ? -14.219 -14.938 -6.18 1 90.25 58 ALA B CA 1
ATOM 1012 C C . ALA B 1 58 ? -15.18 -14.648 -5.031 1 90.25 58 ALA B C 1
ATOM 1014 O O . ALA B 1 58 ? -16.062 -15.461 -4.738 1 90.25 58 ALA B O 1
ATOM 1015 N N . GLN B 1 59 ? -14.922 -13.531 -4.398 1 87.5 59 GLN B N 1
ATOM 1016 C CA . GLN B 1 59 ? -15.789 -13.133 -3.293 1 87.5 59 GLN B CA 1
ATOM 1017 C C . GLN B 1 59 ? -17.094 -12.539 -3.805 1 87.5 59 GLN B C 1
ATOM 1019 O O . GLN B 1 59 ? -18.141 -12.664 -3.156 1 87.5 59 GLN B O 1
ATOM 1024 N N . GLY B 1 60 ? -16.969 -11.656 -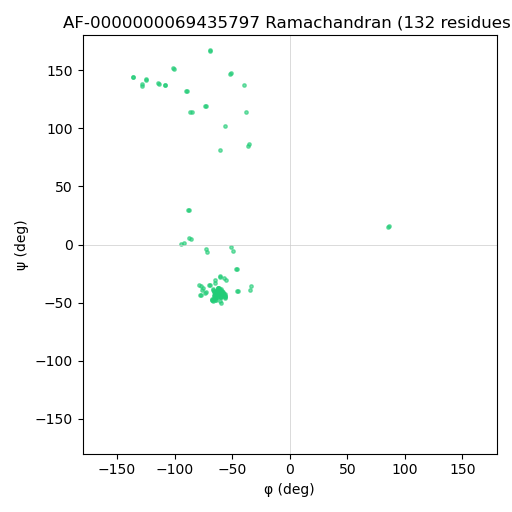4.848 1 74.94 60 GLY B N 1
ATOM 1025 C CA . GLY B 1 60 ? -18.156 -11.078 -5.465 1 74.94 60 GLY B CA 1
ATOM 1026 C C . GLY B 1 60 ? -18.922 -12.07 -6.324 1 74.94 60 GLY B C 1
ATOM 1027 O O . GLY B 1 60 ? -20.078 -11.82 -6.691 1 74.94 60 GLY B O 1
ATOM 1028 N N . GLY B 1 61 ? -18.266 -12.93 -7.117 1 59.81 61 GLY B N 1
ATOM 1029 C CA . GLY B 1 61 ? -18.984 -13.906 -7.918 1 59.81 61 GLY B CA 1
ATOM 1030 C C . GLY B 1 61 ? -20.078 -14.625 -7.141 1 59.81 61 GLY B C 1
ATOM 1031 O O . GLY B 1 61 ? -20.906 -15.328 -7.727 1 59.81 61 GLY B O 1
ATOM 1032 N N . GLY B 1 62 ? -19.969 -14.625 -5.836 1 48.75 62 GLY B N 1
ATOM 1033 C CA . GLY B 1 62 ? -21.141 -15.242 -5.23 1 48.75 62 GLY B CA 1
ATOM 1034 C C . GLY B 1 62 ? -22.359 -14.344 -5.223 1 48.75 62 GLY B C 1
ATOM 1035 O O . GLY B 1 62 ? -23.453 -14.781 -4.914 1 48.75 62 GLY B O 1
ATOM 1036 N N . SER B 1 63 ? -22.156 -13.07 -4.977 1 45.53 63 SER B N 1
ATOM 1037 C CA . SER B 1 63 ? -23.391 -12.281 -4.91 1 45.53 63 SER B CA 1
ATOM 1038 C C . SER B 1 63 ? -23.797 -11.789 -6.293 1 45.53 63 SER B C 1
ATOM 1040 O O . SER B 1 63 ? -23.422 -10.688 -6.707 1 45.53 63 SER B O 1
ATOM 1042 N N . ASP B 1 64 ? -23.516 -12.445 -7.293 1 43.97 64 ASP B N 1
ATOM 1043 C CA . ASP B 1 64 ? -24.344 -12.102 -8.445 1 43.97 64 ASP B CA 1
ATOM 1044 C C . ASP B 1 64 ? -25.781 -11.773 -8.023 1 43.97 64 ASP B C 1
ATOM 1046 O O . ASP B 1 64 ? -26.469 -12.625 -7.465 1 43.97 64 ASP B O 1
ATOM 1050 N N . PRO B 1 65 ? -26 -10.57 -7.641 1 41.66 65 PRO B N 1
ATOM 1051 C CA . PRO B 1 65 ? -27.438 -10.32 -7.426 1 41.66 65 PRO B CA 1
ATOM 1052 C C . PRO B 1 65 ? -28.297 -10.773 -8.602 1 41.66 65 PRO B C 1
ATOM 1054 O O . PRO B 1 65 ? -29.5 -10.516 -8.625 1 41.66 65 PRO B O 1
ATOM 1057 N N . ALA B 1 66 ? -27.781 -11.227 -9.742 1 37.53 66 ALA B N 1
ATOM 1058 C CA . ALA B 1 66 ? -28.797 -11.516 -10.734 1 37.53 66 ALA B CA 1
ATOM 1059 C C . ALA B 1 66 ? -29.812 -12.523 -10.203 1 37.53 66 ALA B C 1
ATOM 1061 O O . ALA B 1 66 ? -30.828 -12.797 -10.852 1 37.53 66 ALA B O 1
ATOM 1062 N N . SER B 1 67 ? -29.328 -13.367 -9.305 1 33.47 67 SER B N 1
ATOM 1063 C CA . SER B 1 67 ? -30.391 -14.344 -9.086 1 33.47 67 SER B CA 1
ATOM 1064 C C . SER B 1 67 ? -31.531 -13.75 -8.281 1 33.47 67 SER B C 1
ATOM 1066 O O . SER B 1 67 ? -32.5 -14.445 -7.949 1 33.47 67 SER B O 1
ATOM 1068 N N . ALA B 1 68 ? -31.484 -12.516 -7.789 1 25.58 68 ALA B N 1
ATOM 1069 C CA . ALA B 1 68 ? -32.844 -12.172 -7.332 1 25.58 68 ALA B CA 1
ATOM 1070 C C . ALA B 1 68 ? -33.656 -11.555 -8.461 1 25.58 68 ALA B C 1
ATOM 1072 O O . ALA B 1 68 ? -33.125 -10.906 -9.352 1 25.58 68 ALA B O 1
#

pLDDT: mean 79.27, std 23.83, range [24.89, 98.31]